Protein AF-A0A844FWJ5-F1 (afdb_monomer)

Radius of gyration: 27.76 Å; Cα contacts (8 Å, |Δi|>4): 232; chains: 1; bounding box: 46×66×80 Å

Mean predicted aligned error: 9.9 Å

Foldseek 3Di:
DDDDPPPPPPPPPDDDPVNVVCCVVVVLCVVVVVLVPDPDDPVVSVVSVVVSVVVVVVVVVVVVVVVFDFWDEKDWPAAEDEEEAFDKDATDIATVVGPVRFAWPAKDKDKPDVCQWNADRRRIIHGHDFDKIKMKIWIATPVRDIYIDIHIYGYDD

Sequence (157 aa):
MDNAKKTHDEEEFHWTKGLIFTAIVLFPLIPFVLIYRHKFTRKTKIILMMAYFLFLTAIYQIACMAQGASIHSVAIADRYVTMRQGDTYQIHYTTSPQKDKLTITNVNYHSSNRAVASVNSQGLVTCLSDGNATITVSVTDNHYTTKEKTLHFVIVE

Secondary structure (DSSP, 8-state):
----------------HHHHHHHHHHTTHHHHHHHHHS---HHHHHHHHHHHHHHHHHHHHHHHHTT-BPP-EEEES-SEEEEETT-EEE--EEEES-GGGB-EEEEEEEES-TTTEEE-TT-EEEE-SSEEEEEEEEEEETT--EEEEEEEEEEE-

InterPro domains:
  IPR003343 Bacterial Ig-like domain, group 2 [PF02368] (72-147)
  IPR003343 Bacterial Ig-like domain, group 2 [SM00635] (70-148)
  IPR008964 Invasin/intimin cell-adhesion fragments [SSF49373] (71-147)

Organism: NCBI:txid2652286

Structure (mmCIF, N/CA/C/O backbone):
data_AF-A0A844FWJ5-F1
#
_entry.id   AF-A0A844FWJ5-F1
#
loop_
_atom_site.group_PDB
_atom_site.id
_atom_site.type_symbol
_atom_site.label_atom_id
_atom_site.label_alt_id
_atom_site.label_comp_id
_atom_site.label_asym_id
_atom_site.label_entity_id
_atom_site.label_seq_id
_atom_site.pdbx_PDB_ins_code
_atom_site.Cartn_x
_atom_site.Cartn_y
_atom_site.Cartn_z
_atom_site.occupancy
_atom_site.B_iso_or_equiv
_atom_site.auth_seq_id
_atom_site.auth_comp_id
_atom_site.auth_asym_id
_atom_site.auth_atom_id
_atom_site.pdbx_PDB_model_num
ATOM 1 N N . MET A 1 1 ? -5.992 53.451 -25.287 1.00 42.69 1 MET A N 1
ATOM 2 C CA . MET A 1 1 ? -4.668 52.800 -25.402 1.00 42.69 1 MET A CA 1
ATOM 3 C C . MET A 1 1 ? -4.857 51.387 -24.890 1.00 42.69 1 MET A C 1
ATOM 5 O O . MET A 1 1 ? -4.598 51.110 -23.727 1.00 42.69 1 MET A O 1
ATOM 9 N N . ASP A 1 2 ? -5.419 50.543 -25.753 1.00 43.88 2 ASP A N 1
ATOM 10 C CA . ASP A 1 2 ? -5.807 49.174 -25.425 1.00 43.88 2 ASP A CA 1
ATOM 11 C C . ASP A 1 2 ? -4.618 48.263 -25.695 1.00 43.88 2 ASP A C 1
ATOM 13 O O . ASP A 1 2 ? -4.218 48.059 -26.841 1.00 43.88 2 ASP A O 1
ATOM 17 N N . ASN A 1 3 ? -4.004 47.765 -24.625 1.00 42.16 3 ASN A N 1
ATOM 18 C CA . ASN A 1 3 ? -2.913 46.814 -24.735 1.00 42.16 3 ASN A CA 1
ATOM 19 C C . ASN A 1 3 ? -3.502 45.401 -24.811 1.00 42.16 3 ASN A C 1
ATOM 21 O O . ASN A 1 3 ? -3.896 44.814 -23.802 1.00 42.16 3 ASN A O 1
ATOM 25 N N . ALA A 1 4 ? -3.602 44.891 -26.036 1.00 49.81 4 ALA A N 1
ATOM 26 C CA . ALA A 1 4 ? -4.038 43.541 -26.347 1.00 49.81 4 ALA A CA 1
ATOM 27 C C . ALA A 1 4 ? -3.065 42.512 -25.750 1.00 49.81 4 ALA A C 1
ATOM 29 O O . ALA A 1 4 ? -2.018 42.202 -26.319 1.00 49.81 4 ALA A O 1
ATOM 30 N N . LYS A 1 5 ? -3.438 41.936 -24.605 1.00 49.56 5 LYS A N 1
ATOM 31 C CA . LYS A 1 5 ? -2.816 40.723 -24.076 1.00 49.56 5 LYS A CA 1
ATOM 32 C C . LYS A 1 5 ? -3.328 39.541 -24.898 1.00 49.56 5 LYS A C 1
ATOM 34 O O . LYS A 1 5 ? -4.344 38.940 -24.573 1.00 49.56 5 LYS A O 1
ATOM 39 N N . LYS A 1 6 ? -2.641 39.260 -26.004 1.00 49.91 6 LYS A N 1
ATOM 40 C CA . LYS A 1 6 ? -2.832 38.052 -26.807 1.00 49.91 6 LYS A CA 1
ATOM 41 C C . LYS A 1 6 ? -2.359 36.869 -25.959 1.00 49.91 6 LYS A C 1
ATOM 43 O O . LYS A 1 6 ? -1.159 36.633 -25.836 1.00 49.91 6 LYS A O 1
ATOM 48 N N . THR A 1 7 ? -3.290 36.204 -25.286 1.00 47.97 7 THR A N 1
ATOM 49 C CA . THR A 1 7 ? -3.053 34.905 -24.660 1.00 47.97 7 THR A 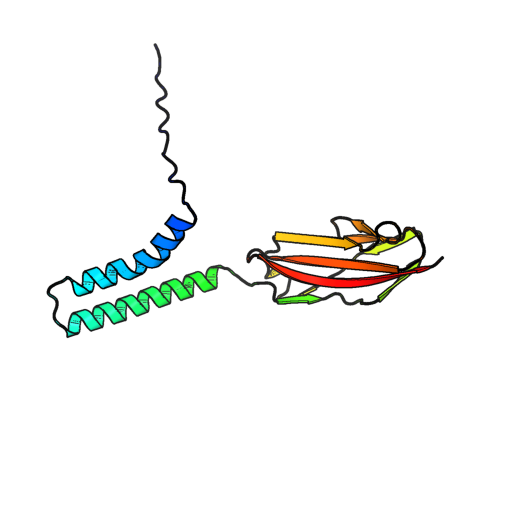CA 1
ATOM 50 C C . THR A 1 7 ? -2.712 33.927 -25.775 1.00 47.97 7 THR A C 1
ATOM 52 O O . THR A 1 7 ? -3.491 33.717 -26.701 1.00 47.97 7 THR A O 1
ATOM 55 N N . HIS A 1 8 ? -1.485 33.417 -25.748 1.00 45.78 8 HIS A N 1
ATOM 56 C CA . HIS A 1 8 ? -1.139 32.210 -26.477 1.00 45.78 8 HIS A CA 1
ATOM 57 C C . HIS A 1 8 ? -1.884 31.074 -25.782 1.00 45.78 8 HIS A C 1
ATOM 59 O O . HIS A 1 8 ? -1.439 30.586 -24.747 1.00 45.78 8 HIS A O 1
ATOM 65 N N . ASP A 1 9 ? -3.048 30.720 -26.315 1.00 48.34 9 ASP A N 1
ATOM 66 C CA . ASP A 1 9 ? -3.706 29.465 -25.988 1.00 48.34 9 ASP A CA 1
ATOM 67 C C . ASP A 1 9 ? -2.830 28.362 -26.599 1.00 48.34 9 ASP A C 1
ATOM 69 O O . ASP A 1 9 ? -2.896 28.066 -27.792 1.00 48.34 9 ASP A O 1
ATOM 73 N N . GLU A 1 10 ? -1.894 27.844 -25.805 1.00 55.50 10 GLU A N 1
ATOM 74 C CA . GLU A 1 10 ? -1.188 26.612 -26.129 1.00 55.50 10 GLU A CA 1
ATOM 75 C C . GLU A 1 10 ? -2.247 25.505 -26.182 1.00 55.50 10 GLU A C 1
ATOM 77 O O . GLU A 1 10 ? -2.811 25.129 -25.156 1.00 55.50 10 GLU A O 1
ATOM 82 N N . GLU A 1 11 ? -2.581 25.033 -27.386 1.00 53.84 11 GLU A N 1
ATOM 83 C CA . GLU A 1 11 ? -3.438 23.864 -27.582 1.00 53.84 11 GLU A CA 1
ATOM 84 C C . GLU A 1 11 ? -2.763 22.647 -26.931 1.00 53.84 11 GLU A C 1
ATOM 86 O O . GLU A 1 11 ? -1.938 21.957 -27.532 1.00 53.84 11 GLU A O 1
ATOM 91 N N . GLU A 1 12 ? -3.078 22.410 -25.659 1.00 61.62 12 GLU A N 1
ATOM 92 C CA . GLU A 1 12 ? -2.585 21.281 -24.885 1.00 61.62 12 GLU A CA 1
ATOM 93 C C 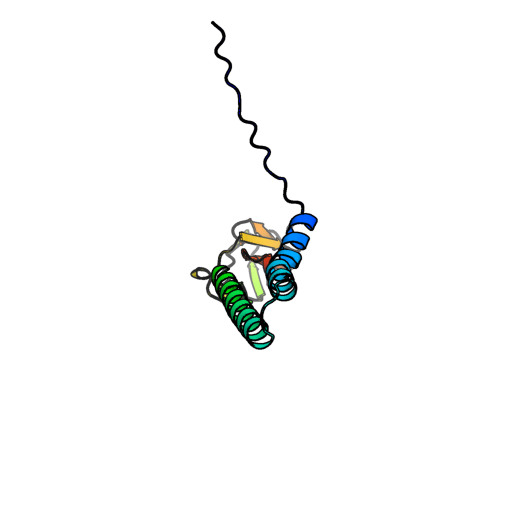. GLU A 1 12 ? -3.137 19.996 -25.521 1.00 61.62 12 GLU A C 1
ATOM 95 O O . GLU A 1 12 ? -4.317 19.660 -25.393 1.00 61.62 12 GLU A O 1
ATOM 100 N N . PHE A 1 13 ? -2.302 19.307 -26.306 1.00 69.25 13 PHE A N 1
ATOM 101 C CA . PHE A 1 13 ? -2.702 18.110 -27.043 1.00 69.25 13 PHE A CA 1
ATOM 102 C C . PHE A 1 13 ? -3.199 17.037 -26.066 1.00 69.25 13 PHE A C 1
ATOM 104 O O . PHE A 1 13 ? -2.421 16.376 -25.372 1.00 69.25 13 PHE A O 1
ATOM 111 N N . HIS A 1 14 ? -4.520 16.870 -26.011 1.00 80.25 14 HIS A N 1
ATOM 112 C CA . HIS A 1 14 ? -5.175 15.963 -25.083 1.00 80.25 14 HIS A CA 1
ATOM 113 C C . HIS A 1 14 ? -4.958 14.506 -25.514 1.00 80.25 14 HIS A C 1
ATOM 115 O O . HIS A 1 14 ? -5.646 13.962 -26.386 1.00 80.25 14 HIS A O 1
ATOM 121 N N . TRP A 1 15 ? -3.987 13.853 -24.882 1.00 81.00 15 TRP A N 1
ATOM 122 C CA . TRP A 1 15 ? -3.653 12.460 -25.144 1.00 81.00 15 TRP A CA 1
ATOM 123 C C . TRP A 1 15 ? -4.792 11.525 -24.729 1.00 81.00 15 TRP A C 1
ATOM 125 O O . TRP A 1 15 ? -5.019 11.249 -23.552 1.00 81.00 15 TRP A O 1
ATOM 135 N N . THR A 1 16 ? -5.495 10.966 -25.712 1.00 91.38 16 THR A N 1
ATOM 136 C CA . THR A 1 16 ? -6.414 9.854 -25.455 1.00 91.38 16 THR A CA 1
ATOM 137 C C . THR A 1 16 ? -5.626 8.562 -25.229 1.00 91.38 16 THR A C 1
ATOM 139 O O . THR A 1 16 ? -4.561 8.353 -25.813 1.00 91.38 16 THR A O 1
ATOM 142 N N . LYS A 1 17 ? -6.171 7.640 -24.422 1.00 85.50 17 LYS A N 1
ATOM 143 C CA . LYS A 1 17 ? -5.561 6.313 -24.187 1.00 85.50 17 LYS A CA 1
ATOM 144 C C . LYS A 1 17 ? -5.246 5.577 -25.499 1.00 85.50 17 LYS A C 1
ATOM 146 O O . LYS A 1 17 ? -4.223 4.907 -25.599 1.00 85.50 17 LYS A O 1
ATOM 151 N N . GLY A 1 18 ? -6.104 5.746 -26.510 1.00 86.06 18 GLY A N 1
ATOM 152 C CA . GLY A 1 18 ? -5.901 5.202 -27.852 1.00 86.06 18 GLY A CA 1
ATOM 153 C C . GLY A 1 18 ? -4.694 5.812 -28.565 1.00 86.06 18 GLY A C 1
ATOM 154 O O . GLY A 1 18 ? -3.861 5.069 -29.074 1.00 86.06 18 GLY A O 1
ATOM 155 N N . LEU A 1 19 ? -4.543 7.141 -28.541 1.00 87.31 19 LEU A N 1
ATOM 156 C CA . LEU A 1 19 ? -3.392 7.822 -29.146 1.00 87.31 19 LEU A CA 1
ATOM 157 C C . LEU A 1 19 ? -2.069 7.400 -28.499 1.00 87.31 19 LEU A C 1
ATOM 159 O O . LEU A 1 19 ? -1.115 7.094 -29.211 1.00 87.31 19 LEU A O 1
ATOM 163 N N . ILE A 1 20 ? -2.037 7.283 -27.170 1.00 85.38 20 ILE A N 1
ATOM 164 C CA . ILE A 1 20 ? -0.859 6.799 -26.434 1.00 85.38 20 ILE A CA 1
ATOM 165 C C . ILE A 1 20 ? -0.502 5.374 -26.873 1.00 85.38 20 ILE A C 1
ATOM 167 O O . ILE A 1 20 ? 0.646 5.104 -27.222 1.00 85.38 20 ILE A O 1
ATOM 171 N N . PHE A 1 21 ? -1.483 4.467 -26.919 1.00 83.75 21 PHE A N 1
ATOM 172 C CA . PHE A 1 21 ? -1.252 3.085 -27.341 1.00 83.75 21 PHE A CA 1
ATOM 173 C C . PHE A 1 21 ? -0.737 3.007 -28.782 1.00 83.75 21 PHE A C 1
ATOM 175 O O . PHE A 1 21 ? 0.249 2.322 -29.055 1.00 83.75 21 PHE A O 1
ATOM 182 N N . THR A 1 22 ? -1.358 3.752 -29.701 1.00 86.12 22 THR A N 1
ATOM 183 C CA . THR A 1 22 ? -0.903 3.792 -31.095 1.00 86.12 22 THR A CA 1
ATOM 184 C C . THR A 1 22 ? 0.518 4.328 -31.205 1.00 86.12 22 THR A C 1
ATOM 186 O O . THR A 1 22 ? 1.321 3.720 -31.903 1.00 86.12 22 THR A O 1
ATOM 189 N N . ALA A 1 23 ? 0.875 5.385 -30.471 1.00 85.75 23 ALA A N 1
ATOM 190 C CA . ALA A 1 23 ? 2.224 5.935 -30.471 1.00 85.75 23 ALA A CA 1
ATOM 191 C C . ALA A 1 23 ? 3.253 4.922 -29.946 1.00 85.75 23 ALA A C 1
ATOM 193 O O . ALA A 1 23 ? 4.286 4.731 -30.580 1.00 85.75 23 ALA A O 1
ATOM 194 N N . ILE A 1 24 ? 2.952 4.211 -28.853 1.00 86.50 24 ILE A N 1
ATOM 195 C CA . ILE A 1 24 ? 3.841 3.188 -28.277 1.00 86.50 24 ILE A CA 1
ATOM 196 C C . ILE A 1 24 ? 4.095 2.037 -29.259 1.00 86.50 24 ILE A C 1
ATOM 198 O O . ILE A 1 24 ? 5.211 1.527 -29.322 1.00 86.50 24 ILE A O 1
ATOM 202 N N . VAL A 1 25 ? 3.087 1.630 -30.036 1.00 85.38 25 VAL A N 1
ATOM 203 C CA . VAL A 1 25 ? 3.217 0.525 -31.001 1.00 85.38 25 VAL A CA 1
ATOM 204 C C . VAL A 1 25 ? 3.859 0.980 -32.313 1.00 85.38 25 VAL A C 1
ATOM 206 O O . VAL A 1 25 ? 4.673 0.253 -32.879 1.00 85.38 25 VAL A O 1
ATOM 209 N N . LEU A 1 26 ? 3.520 2.172 -32.814 1.00 86.88 26 LEU A N 1
ATOM 210 C CA . LEU A 1 26 ? 4.023 2.656 -34.102 1.00 86.88 26 LEU A CA 1
ATOM 211 C C . LEU A 1 26 ? 5.445 3.211 -34.006 1.00 86.88 26 LEU A C 1
ATOM 213 O O . LEU A 1 26 ? 6.233 3.018 -34.931 1.00 86.88 26 LEU A O 1
ATOM 217 N N . PHE A 1 27 ? 5.782 3.899 -32.913 1.00 87.56 27 PHE A N 1
ATOM 218 C CA . PHE A 1 27 ? 7.072 4.572 -32.757 1.00 87.56 27 PHE A CA 1
ATOM 219 C C . PHE A 1 27 ? 8.271 3.618 -32.924 1.00 87.56 27 PHE A C 1
ATOM 221 O O . PHE A 1 27 ? 9.199 3.970 -33.657 1.00 87.56 27 PHE A O 1
ATOM 228 N N . PRO A 1 28 ? 8.246 2.380 -32.388 1.00 87.50 28 PRO A N 1
ATOM 229 C CA . PRO A 1 28 ? 9.314 1.413 -32.614 1.00 87.50 28 PRO A CA 1
ATOM 230 C C . PRO A 1 28 ? 9.375 0.847 -34.045 1.00 87.50 28 PRO A C 1
ATOM 232 O O . PRO A 1 28 ? 10.404 0.334 -34.481 1.00 87.50 28 PRO A O 1
ATOM 235 N N . LEU A 1 29 ? 8.277 0.923 -34.804 1.00 87.69 29 LEU A N 1
ATOM 236 C CA . LEU A 1 29 ? 8.194 0.380 -36.164 1.00 87.69 29 LEU A CA 1
ATOM 237 C C . LEU A 1 29 ? 8.687 1.370 -37.228 1.00 87.69 29 LEU A C 1
ATOM 239 O O . LEU A 1 29 ? 9.121 0.950 -38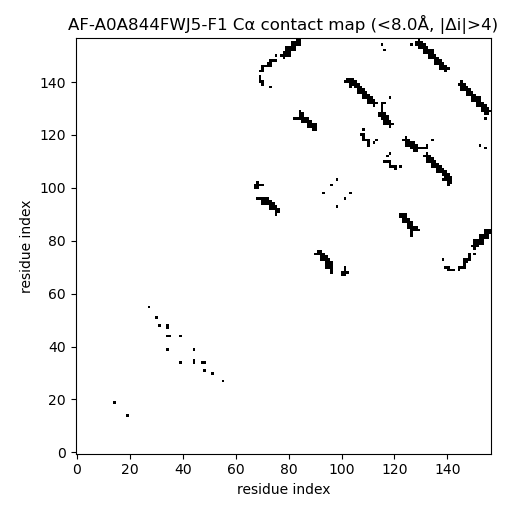.301 1.00 87.69 29 LEU A O 1
ATOM 243 N N . ILE A 1 30 ? 8.673 2.676 -36.944 1.00 87.44 30 ILE A N 1
ATOM 244 C CA . ILE A 1 30 ? 9.099 3.714 -37.896 1.00 87.44 30 ILE A CA 1
ATOM 245 C C . ILE A 1 30 ? 10.559 3.507 -38.355 1.00 87.44 30 ILE A C 1
ATOM 247 O O . ILE A 1 30 ? 10.791 3.453 -39.568 1.00 87.44 30 ILE A O 1
ATOM 251 N N . PRO A 1 31 ? 11.551 3.308 -37.462 1.00 85.50 31 PRO A N 1
ATOM 252 C CA . PRO A 1 31 ? 12.932 3.050 -37.876 1.00 85.50 31 PRO A CA 1
ATOM 253 C C . PRO A 1 31 ? 13.075 1.756 -38.683 1.00 85.50 31 PRO A C 1
ATOM 255 O O . PRO A 1 31 ? 13.839 1.714 -39.648 1.00 85.50 31 PRO A O 1
ATOM 258 N N . PHE A 1 32 ? 12.296 0.720 -38.352 1.00 85.31 32 PHE A N 1
ATOM 259 C CA . PHE A 1 32 ? 12.286 -0.549 -39.082 1.00 85.31 32 PHE A CA 1
ATOM 260 C C . PHE A 1 32 ? 11.848 -0.359 -40.544 1.00 85.31 32 PHE A C 1
ATOM 262 O O . PHE A 1 32 ? 12.528 -0.817 -41.467 1.00 85.31 32 PHE A O 1
ATOM 269 N N . VAL A 1 33 ? 10.759 0.383 -40.770 1.00 86.69 33 VAL A N 1
ATOM 270 C CA . VAL A 1 33 ? 10.255 0.699 -42.117 1.00 86.69 33 VAL A CA 1
ATOM 271 C C . VAL A 1 33 ? 11.260 1.553 -42.900 1.00 86.69 33 VAL A C 1
ATOM 273 O O . VAL A 1 33 ? 11.505 1.294 -44.082 1.00 86.69 33 VAL A O 1
ATOM 276 N N . LEU A 1 34 ? 11.898 2.534 -42.250 1.00 86.38 34 LEU A N 1
ATOM 277 C CA . LEU A 1 34 ? 12.911 3.392 -42.878 1.00 86.38 34 LEU A CA 1
ATOM 278 C C . LEU A 1 34 ? 14.155 2.605 -43.319 1.00 86.38 34 LEU A C 1
ATOM 280 O O . LEU A 1 34 ? 14.620 2.782 -44.449 1.00 86.38 34 LEU A O 1
ATOM 284 N N . ILE A 1 35 ? 14.653 1.692 -42.478 1.00 86.00 35 ILE A N 1
ATOM 285 C CA . ILE A 1 35 ? 15.788 0.812 -42.804 1.00 86.00 35 ILE A CA 1
ATOM 286 C C . ILE A 1 35 ? 15.445 -0.094 -43.999 1.00 86.00 35 ILE A C 1
ATOM 288 O O . ILE A 1 35 ? 16.293 -0.340 -44.866 1.00 86.00 35 ILE A O 1
ATOM 292 N N . TYR A 1 36 ? 14.196 -0.562 -44.089 1.00 82.94 36 TYR A N 1
ATOM 293 C CA . TYR A 1 36 ? 13.763 -1.434 -45.178 1.00 82.94 36 TYR A CA 1
ATOM 294 C C . TYR A 1 36 ? 13.619 -0.692 -46.516 1.00 82.94 36 TYR A C 1
ATOM 296 O O . TYR A 1 36 ? 14.078 -1.206 -47.542 1.00 82.94 36 TYR A O 1
ATOM 304 N N . ARG A 1 37 ? 13.062 0.531 -46.501 1.00 85.81 37 ARG A N 1
ATOM 305 C CA . ARG A 1 37 ? 12.814 1.366 -47.694 1.00 85.81 37 ARG A CA 1
ATOM 306 C C . ARG A 1 37 ? 14.095 1.906 -48.340 1.00 85.81 37 ARG A C 1
ATOM 308 O O . ARG A 1 37 ? 14.109 2.188 -49.535 1.00 85.81 37 ARG A O 1
ATOM 315 N N . HIS A 1 38 ? 15.180 2.044 -47.581 1.00 82.25 38 HIS A N 1
ATOM 316 C CA . HIS A 1 38 ? 16.429 2.601 -48.098 1.00 82.25 38 HIS A CA 1
ATOM 317 C C . HIS A 1 38 ? 17.210 1.589 -48.961 1.00 82.25 38 HIS A C 1
ATOM 319 O O . HIS A 1 38 ? 17.252 0.387 -48.671 1.00 82.25 38 HIS A O 1
ATOM 325 N N . LYS A 1 39 ? 17.889 2.063 -50.016 1.00 82.88 39 LYS A N 1
ATOM 326 C CA . LYS A 1 39 ? 18.649 1.246 -50.991 1.00 82.88 39 LYS A CA 1
ATOM 327 C C . LYS A 1 39 ? 20.018 0.783 -50.453 1.00 82.88 39 LYS A C 1
ATOM 329 O O . LYS A 1 39 ? 21.033 0.850 -51.136 1.00 82.88 39 LYS A O 1
ATOM 334 N N . PHE A 1 40 ? 20.053 0.359 -49.191 1.00 82.62 40 PHE A N 1
ATOM 335 C CA . PHE A 1 40 ? 21.239 -0.167 -48.515 1.00 82.62 40 PHE A CA 1
ATOM 336 C C . PHE A 1 40 ? 21.513 -1.631 -48.879 1.00 82.62 40 PHE A C 1
ATOM 338 O O . PHE A 1 40 ? 20.598 -2.377 -49.238 1.00 82.62 40 PHE A O 1
ATOM 345 N N . THR A 1 41 ? 22.772 -2.058 -48.750 1.00 89.50 41 THR A N 1
ATOM 346 C CA . THR A 1 41 ? 23.142 -3.461 -48.969 1.00 89.50 41 THR A CA 1
ATOM 347 C C . THR A 1 41 ? 22.520 -4.359 -47.896 1.00 89.50 41 THR A C 1
ATOM 349 O O . THR A 1 41 ? 22.256 -3.938 -46.768 1.00 89.50 41 THR A O 1
ATOM 352 N N . ARG A 1 42 ? 22.290 -5.635 -48.228 1.00 86.75 42 ARG A N 1
ATOM 353 C CA . ARG A 1 42 ? 21.659 -6.600 -47.309 1.00 86.75 42 ARG A CA 1
ATOM 354 C C . ARG A 1 42 ? 22.391 -6.696 -45.961 1.00 86.75 42 ARG A C 1
ATOM 356 O O . ARG A 1 42 ? 21.739 -6.821 -44.931 1.00 86.75 42 ARG A O 1
ATOM 363 N N . LYS A 1 43 ? 23.727 -6.587 -45.962 1.00 88.25 43 LYS A N 1
ATOM 364 C CA . LYS A 1 43 ? 24.561 -6.636 -44.749 1.00 88.25 43 LYS A CA 1
ATOM 365 C C . LYS A 1 43 ? 24.369 -5.403 -43.863 1.00 88.25 43 LYS A C 1
ATOM 367 O O . LYS A 1 43 ? 24.188 -5.554 -42.660 1.00 88.25 43 LYS A O 1
ATOM 372 N N . THR A 1 44 ? 24.346 -4.199 -44.441 1.00 88.56 44 THR A N 1
ATOM 373 C CA . THR A 1 44 ? 24.174 -2.966 -43.655 1.00 88.56 44 THR A CA 1
ATOM 374 C C . THR A 1 44 ? 22.774 -2.864 -43.054 1.00 88.56 44 THR A C 1
ATOM 376 O O . THR A 1 44 ? 22.645 -2.401 -41.928 1.00 88.56 44 THR A O 1
ATOM 379 N N . LYS A 1 45 ? 21.736 -3.376 -43.732 1.00 88.56 45 LYS A N 1
ATOM 380 C CA . LYS A 1 45 ? 20.381 -3.471 -43.156 1.00 88.56 45 LYS A CA 1
ATOM 381 C C . LYS A 1 45 ? 20.342 -4.351 -41.906 1.00 88.56 45 LYS A C 1
ATOM 383 O O . LYS A 1 45 ? 19.796 -3.926 -40.898 1.00 88.56 45 LYS A O 1
ATOM 388 N N . ILE A 1 46 ? 20.961 -5.534 -41.950 1.00 89.12 46 ILE A N 1
ATOM 389 C CA . ILE A 1 46 ? 21.011 -6.448 -40.795 1.00 89.12 46 ILE A CA 1
ATOM 390 C C . ILE A 1 46 ? 21.753 -5.798 -39.620 1.00 89.12 46 ILE A C 1
ATOM 392 O O . ILE A 1 46 ? 21.260 -5.838 -38.497 1.00 89.12 46 ILE A O 1
ATOM 396 N N . ILE A 1 47 ? 22.892 -5.146 -39.882 1.00 91.75 47 ILE A N 1
ATOM 397 C CA . ILE A 1 47 ? 23.667 -4.445 -38.846 1.00 91.75 47 ILE A CA 1
ATOM 398 C C . ILE A 1 47 ? 22.839 -3.315 -38.214 1.00 91.75 47 ILE A C 1
ATOM 400 O O . ILE A 1 47 ? 22.780 -3.219 -36.992 1.00 91.75 47 ILE A O 1
ATOM 404 N N . LEU A 1 48 ? 22.151 -2.501 -39.022 1.00 91.56 48 LEU A N 1
ATOM 405 C CA . LEU A 1 48 ? 21.285 -1.426 -38.523 1.00 91.56 48 LEU A CA 1
ATOM 406 C C . LEU A 1 48 ? 20.096 -1.962 -37.715 1.00 91.56 48 LEU A C 1
ATOM 408 O O . LEU A 1 48 ? 19.746 -1.377 -36.695 1.00 91.56 48 LEU A O 1
ATOM 412 N N . MET A 1 49 ? 19.500 -3.086 -38.126 1.00 89.12 49 MET A N 1
ATOM 413 C CA . MET A 1 49 ? 18.412 -3.733 -37.382 1.00 89.12 49 MET A CA 1
ATOM 414 C C . MET A 1 49 ? 18.888 -4.275 -36.031 1.00 89.12 49 MET A C 1
ATOM 416 O O . MET A 1 49 ? 18.212 -4.071 -35.027 1.00 89.12 49 MET A O 1
ATOM 420 N N . MET A 1 50 ? 20.059 -4.918 -35.986 1.00 91.94 50 MET A N 1
ATOM 421 C CA . MET A 1 50 ? 20.656 -5.394 -34.735 1.00 91.94 50 MET A CA 1
ATOM 422 C C . MET A 1 50 ? 21.024 -4.238 -33.801 1.00 91.94 50 MET A C 1
ATOM 424 O O . MET A 1 50 ? 20.710 -4.294 -32.614 1.00 91.94 50 MET A O 1
ATOM 428 N N . ALA A 1 51 ? 21.626 -3.169 -34.330 1.00 93.81 51 ALA A N 1
ATOM 429 C CA . ALA A 1 51 ? 21.951 -1.974 -33.555 1.00 93.81 51 ALA A CA 1
ATOM 430 C C . ALA A 1 51 ? 20.689 -1.291 -33.001 1.00 93.81 51 ALA A C 1
ATOM 432 O O . ALA A 1 51 ? 20.651 -0.917 -31.831 1.00 93.81 51 ALA A O 1
ATOM 433 N N . TYR A 1 52 ? 19.634 -1.184 -33.814 1.00 92.38 52 TYR A N 1
ATOM 434 C CA . TYR A 1 52 ? 18.350 -0.637 -33.385 1.00 92.38 52 TYR A CA 1
ATOM 435 C C . TYR A 1 52 ? 17.692 -1.486 -32.291 1.00 92.38 52 TYR A C 1
ATOM 437 O O . TYR A 1 52 ? 17.211 -0.945 -31.301 1.00 92.38 52 TYR A O 1
ATOM 445 N N . PHE A 1 53 ? 17.713 -2.813 -32.429 1.00 90.94 53 PHE A N 1
ATOM 446 C CA . PHE A 1 53 ? 17.180 -3.719 -31.414 1.00 90.94 53 PHE A CA 1
ATOM 447 C C . PHE A 1 53 ? 17.955 -3.622 -30.092 1.00 90.94 53 PHE A C 1
ATOM 449 O O . PHE A 1 53 ? 17.349 -3.553 -29.024 1.00 90.94 53 PHE A O 1
ATOM 456 N N . LEU A 1 54 ? 19.287 -3.539 -30.147 1.00 93.62 54 LEU A N 1
ATOM 457 C CA . LEU A 1 54 ? 20.121 -3.319 -28.963 1.00 93.62 54 LEU A CA 1
ATOM 458 C C . LEU A 1 54 ? 19.796 -1.976 -28.287 1.00 93.62 54 LEU A C 1
ATOM 460 O O . LEU A 1 54 ? 19.670 -1.901 -27.070 1.00 93.62 54 LEU A O 1
ATOM 464 N N . PHE A 1 55 ? 19.601 -0.920 -29.075 1.00 92.31 55 PHE A N 1
ATOM 465 C CA . PHE A 1 55 ? 19.226 0.394 -28.560 1.00 92.31 55 PHE A CA 1
ATOM 466 C C . PHE A 1 55 ? 17.826 0.399 -27.925 1.00 92.31 55 PHE A C 1
ATOM 468 O O . PHE A 1 55 ? 17.650 0.904 -26.818 1.00 92.31 55 PHE A O 1
ATOM 475 N N . LEU A 1 56 ? 16.838 -0.213 -28.585 1.00 90.81 56 LEU A N 1
ATOM 476 C CA . LEU A 1 56 ? 15.469 -0.316 -28.079 1.00 90.81 56 LEU A CA 1
ATOM 477 C C . LEU A 1 56 ? 15.415 -1.128 -26.781 1.00 90.81 56 LEU A C 1
ATOM 479 O O . LEU A 1 56 ? 14.775 -0.712 -25.817 1.00 90.81 56 LEU A O 1
ATOM 483 N N . THR A 1 57 ? 16.112 -2.266 -26.741 1.00 89.94 57 THR A N 1
ATOM 484 C CA . THR A 1 57 ? 16.207 -3.087 -25.529 1.00 89.94 57 THR A CA 1
ATOM 485 C C . THR A 1 57 ? 16.914 -2.335 -24.406 1.00 89.94 57 THR A C 1
ATOM 487 O O . THR A 1 57 ? 16.416 -2.362 -23.288 1.00 89.94 57 THR A O 1
ATOM 490 N N . ALA A 1 58 ? 17.988 -1.589 -24.677 1.00 92.31 58 ALA A N 1
ATOM 491 C CA . ALA A 1 58 ? 18.652 -0.761 -23.670 1.00 92.31 58 ALA A CA 1
ATOM 492 C C . ALA A 1 58 ? 17.722 0.318 -23.085 1.00 92.31 58 ALA A C 1
ATOM 494 O O . ALA A 1 58 ? 17.623 0.435 -21.865 1.00 92.31 58 ALA A O 1
ATOM 495 N N . ILE A 1 59 ? 16.984 1.054 -23.927 1.00 88.62 59 ILE A N 1
ATOM 496 C CA . ILE A 1 59 ? 15.989 2.038 -23.463 1.00 88.62 59 ILE A CA 1
ATOM 497 C C . ILE A 1 59 ? 14.908 1.362 -22.617 1.00 88.62 59 ILE A C 1
ATOM 499 O O . ILE A 1 59 ? 14.559 1.865 -21.550 1.00 88.62 59 ILE A O 1
ATOM 503 N N . TYR A 1 60 ? 14.391 0.218 -23.070 1.00 86.62 60 TYR A N 1
ATOM 504 C CA . TYR A 1 60 ? 13.357 -0.518 -22.347 1.00 86.62 60 TYR A CA 1
ATOM 505 C C . TYR A 1 60 ? 13.846 -0.991 -20.973 1.00 86.62 60 TYR A C 1
ATOM 507 O O . TYR A 1 60 ? 13.142 -0.832 -19.977 1.00 86.62 60 TYR A O 1
ATOM 515 N N . GLN A 1 61 ? 15.071 -1.518 -20.902 1.00 88.06 61 GLN A N 1
ATOM 516 C CA . GLN A 1 61 ? 15.695 -1.913 -19.642 1.00 88.06 61 GLN A CA 1
ATOM 517 C C . GLN A 1 61 ? 15.810 -0.712 -18.694 1.00 88.06 61 GLN A C 1
ATOM 519 O O . GLN A 1 61 ? 15.352 -0.821 -17.562 1.00 88.06 61 GLN A O 1
ATOM 524 N N . ILE A 1 62 ? 16.314 0.441 -19.160 1.00 86.38 62 ILE A N 1
ATOM 525 C CA . ILE A 1 62 ? 16.440 1.679 -18.362 1.00 86.38 62 ILE A CA 1
ATOM 526 C C . ILE A 1 62 ? 15.077 2.145 -17.825 1.00 86.38 62 ILE A C 1
ATOM 528 O O . ILE A 1 62 ? 14.954 2.460 -16.641 1.00 86.38 62 ILE A O 1
ATOM 532 N N . ALA A 1 63 ? 14.041 2.143 -18.666 1.00 83.31 63 ALA A N 1
ATOM 533 C CA . ALA A 1 63 ? 12.688 2.525 -18.263 1.00 83.31 63 ALA A CA 1
ATOM 534 C C . ALA A 1 63 ? 12.103 1.584 -17.193 1.00 83.31 63 ALA A C 1
ATOM 536 O O . ALA A 1 63 ? 11.363 2.022 -16.312 1.00 83.31 63 ALA A O 1
ATOM 537 N N . CYS A 1 64 ? 12.452 0.297 -17.235 1.00 75.31 64 CYS A N 1
ATOM 538 C CA . CYS A 1 64 ? 12.025 -0.680 -16.235 1.00 75.31 64 CYS A CA 1
ATOM 539 C C . CYS A 1 64 ? 12.618 -0.378 -14.846 1.00 75.31 64 CYS A C 1
ATOM 541 O O . CYS A 1 64 ? 11.922 -0.454 -13.839 1.00 75.31 64 CYS A O 1
ATOM 543 N N . MET A 1 65 ? 13.883 0.050 -14.790 1.00 75.88 65 MET A N 1
ATOM 544 C CA . MET A 1 65 ? 14.583 0.337 -13.524 1.00 75.88 65 MET A CA 1
ATOM 545 C C . MET A 1 65 ? 14.072 1.609 -12.840 1.00 75.88 65 MET A C 1
ATOM 547 O O . MET A 1 65 ? 14.127 1.718 -11.617 1.00 75.88 65 MET A O 1
ATOM 551 N N . ALA A 1 66 ? 13.578 2.571 -13.622 1.00 76.94 66 ALA A N 1
ATOM 552 C CA . ALA A 1 66 ? 13.138 3.871 -13.123 1.00 76.94 66 ALA A CA 1
ATOM 553 C C . ALA A 1 66 ? 11.836 3.820 -12.299 1.00 76.94 66 ALA A C 1
ATOM 555 O O . ALA A 1 66 ? 11.557 4.754 -11.554 1.00 76.94 66 ALA A O 1
ATOM 556 N N . GLN A 1 67 ? 11.043 2.751 -12.418 1.00 75.06 67 GLN A N 1
ATOM 557 C CA . GLN A 1 67 ? 9.728 2.640 -11.769 1.00 75.06 67 GLN A CA 1
ATOM 558 C C . GLN A 1 67 ? 9.836 2.390 -10.248 1.00 75.06 67 GLN A C 1
ATOM 560 O O . GLN A 1 67 ? 8.961 2.795 -9.484 1.00 75.06 67 GLN A O 1
ATOM 565 N N . GLY A 1 68 ? 10.969 1.855 -9.780 1.00 83.88 68 GLY A N 1
ATOM 566 C CA . GLY A 1 68 ? 11.211 1.576 -8.363 1.00 83.88 68 GLY A CA 1
ATOM 567 C C . GLY A 1 68 ? 10.653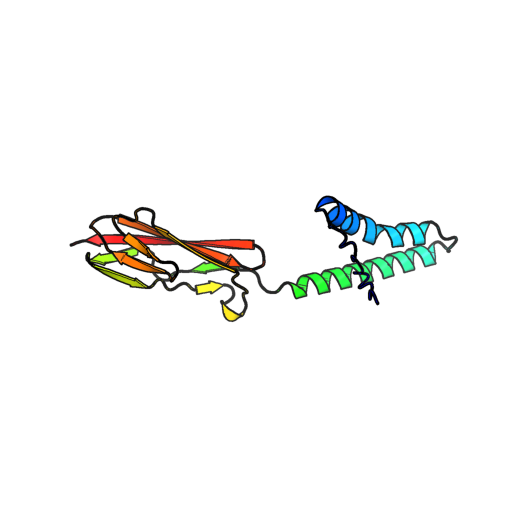 0.221 -7.920 1.00 83.88 68 GLY A C 1
ATOM 568 O O . GLY A 1 68 ? 10.308 -0.627 -8.740 1.00 83.88 68 GLY A O 1
ATOM 569 N N . ALA A 1 69 ? 10.623 -0.030 -6.609 1.00 89.00 69 ALA A N 1
ATOM 570 C CA . ALA A 1 69 ? 10.134 -1.299 -6.074 1.00 89.00 69 ALA A CA 1
ATOM 571 C C . ALA A 1 69 ? 8.605 -1.298 -5.915 1.00 89.00 69 ALA A C 1
ATOM 573 O O . ALA A 1 69 ? 8.024 -0.309 -5.469 1.00 89.00 69 ALA A O 1
ATOM 574 N N . SER A 1 70 ? 7.972 -2.435 -6.215 1.00 93.12 70 SER A N 1
ATOM 575 C CA . SER A 1 70 ? 6.546 -2.678 -5.972 1.00 93.12 70 SER A CA 1
ATOM 576 C C . SER A 1 70 ? 6.314 -3.507 -4.710 1.00 93.12 70 SER A C 1
ATOM 578 O O . SER A 1 70 ? 7.153 -4.323 -4.314 1.00 93.12 70 SER A O 1
ATOM 580 N N . ILE A 1 71 ? 5.150 -3.344 -4.087 1.00 95.81 71 ILE A N 1
ATOM 581 C CA . ILE A 1 71 ? 4.778 -4.087 -2.884 1.00 95.81 71 ILE A CA 1
ATOM 582 C C . ILE A 1 71 ? 4.497 -5.565 -3.201 1.00 95.81 71 ILE A C 1
ATOM 584 O O . ILE A 1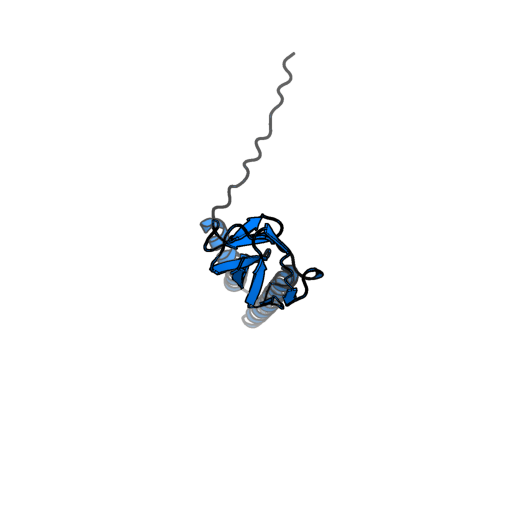 71 ? 3.633 -5.912 -4.007 1.00 95.81 71 ILE A O 1
ATOM 588 N N . HIS A 1 72 ? 5.196 -6.475 -2.521 1.00 95.12 72 HIS A N 1
ATOM 589 C CA . HIS A 1 72 ? 4.987 -7.917 -2.685 1.00 95.12 72 HIS A CA 1
ATOM 590 C C . HIS A 1 72 ? 4.052 -8.488 -1.620 1.00 95.12 72 HIS A C 1
ATOM 592 O O . HIS A 1 72 ? 3.196 -9.318 -1.932 1.00 95.12 72 HIS A O 1
ATOM 598 N N . SER A 1 73 ? 4.187 -8.044 -0.368 1.00 95.44 73 SER A N 1
ATOM 599 C CA . SER A 1 73 ? 3.348 -8.522 0.736 1.00 95.44 73 SER A CA 1
ATOM 600 C C . SER A 1 73 ? 3.177 -7.496 1.853 1.00 95.44 73 SER A C 1
ATOM 602 O O . SER A 1 73 ? 4.011 -6.605 2.031 1.00 95.44 73 SER A O 1
ATOM 604 N N . VAL A 1 74 ? 2.093 -7.675 2.608 1.00 96.62 74 VAL A N 1
ATOM 605 C CA . VAL A 1 74 ? 1.784 -6.980 3.861 1.00 96.62 74 VAL A CA 1
ATOM 606 C C . VAL A 1 74 ? 1.654 -8.039 4.951 1.00 96.62 74 VAL A C 1
ATOM 608 O O . VAL A 1 74 ? 0.958 -9.043 4.773 1.00 96.62 74 VAL A O 1
ATOM 611 N N . ALA A 1 75 ? 2.321 -7.822 6.076 1.00 95.44 75 ALA A N 1
ATOM 612 C CA . ALA A 1 75 ? 2.254 -8.687 7.240 1.00 95.44 75 ALA A CA 1
ATOM 613 C C . ALA A 1 75 ? 1.791 -7.896 8.463 1.00 95.44 75 ALA A C 1
ATOM 615 O O . ALA A 1 75 ? 2.122 -6.727 8.635 1.00 95.44 75 ALA A O 1
ATOM 616 N N . ILE A 1 76 ? 1.024 -8.564 9.315 1.00 95.56 76 ILE A N 1
ATOM 617 C CA . ILE A 1 76 ? 0.637 -8.099 10.643 1.00 95.56 76 ILE A CA 1
ATOM 618 C C . ILE A 1 76 ? 1.024 -9.237 11.585 1.00 95.56 76 ILE A C 1
ATOM 620 O O . ILE A 1 76 ? 0.810 -10.405 11.236 1.00 95.56 76 ILE A O 1
ATOM 624 N N . ALA A 1 77 ? 1.676 -8.904 12.701 1.00 91.50 77 ALA A N 1
ATOM 625 C CA . ALA A 1 77 ? 2.178 -9.899 13.648 1.00 91.50 77 ALA A CA 1
ATOM 626 C C . ALA A 1 77 ? 1.019 -10.694 14.261 1.00 91.50 77 ALA A C 1
ATOM 628 O O . ALA A 1 77 ? 1.024 -11.927 14.250 1.00 91.50 77 ALA A O 1
ATOM 629 N N . ASP A 1 78 ? -0.008 -9.970 14.693 1.00 92.06 78 ASP A N 1
ATOM 630 C CA . ASP A 1 78 ? -1.211 -10.551 15.255 1.00 92.06 78 ASP A CA 1
ATOM 631 C C . ASP A 1 78 ? -2.147 -11.035 14.141 1.00 92.06 78 ASP A C 1
ATOM 633 O O . ASP A 1 78 ? -2.234 -10.459 13.054 1.00 92.06 78 ASP A O 1
ATOM 637 N N . ARG A 1 79 ? -2.852 -12.135 14.403 1.00 91.69 79 ARG A N 1
ATOM 638 C CA . ARG A 1 79 ? -3.955 -12.623 13.551 1.00 91.69 79 ARG A CA 1
ATOM 639 C C . ARG A 1 79 ? -5.290 -12.595 14.282 1.00 91.69 79 ARG A C 1
ATOM 641 O O . ARG A 1 79 ? -6.326 -12.409 13.649 1.00 91.69 79 ARG A O 1
ATOM 648 N N . TYR A 1 80 ? -5.235 -12.776 15.596 1.00 94.62 80 TYR A N 1
ATOM 649 C CA . TYR A 1 80 ? -6.369 -12.807 16.502 1.00 94.62 80 TYR A CA 1
ATOM 650 C C . TYR A 1 80 ? -6.048 -11.901 17.681 1.00 94.62 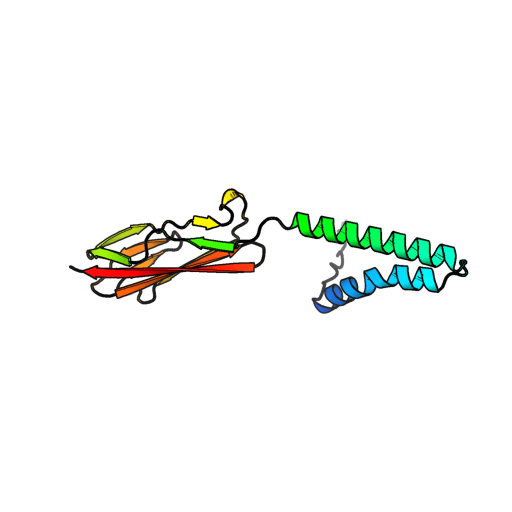80 TYR A C 1
ATOM 652 O O . TYR A 1 80 ? -4.964 -12.014 18.251 1.00 94.62 80 TYR A O 1
ATOM 660 N N . VAL A 1 81 ? -6.971 -11.011 18.019 1.00 95.06 81 VAL A N 1
ATOM 661 C CA . VAL A 1 81 ? -6.826 -10.055 19.114 1.00 95.06 81 VAL A CA 1
ATOM 662 C C . VAL A 1 81 ? -8.084 -10.133 19.968 1.00 95.06 81 VAL A C 1
ATOM 664 O O . VAL A 1 81 ? -9.194 -10.001 19.452 1.00 95.06 81 VAL A O 1
ATOM 667 N N . THR A 1 82 ? -7.907 -10.352 21.267 1.00 96.56 82 THR A N 1
ATOM 668 C CA . THR A 1 82 ? -9.001 -10.313 22.240 1.00 96.56 82 THR A CA 1
ATOM 669 C C . THR A 1 82 ? -8.858 -9.052 23.077 1.00 96.56 82 THR A C 1
ATOM 671 O O . THR A 1 82 ? -7.794 -8.825 23.648 1.00 96.56 82 THR A O 1
ATOM 674 N N . MET A 1 83 ? -9.908 -8.238 23.128 1.00 95.81 83 MET A N 1
ATOM 675 C CA . MET A 1 83 ? -9.911 -6.924 23.781 1.00 95.81 83 MET A CA 1
ATOM 676 C C . MET A 1 83 ? -11.158 -6.777 24.649 1.00 95.81 83 MET A C 1
ATOM 678 O O . MET A 1 83 ? -12.144 -7.480 24.415 1.00 95.81 83 MET A O 1
ATOM 682 N N . ARG A 1 84 ? -11.139 -5.843 25.604 1.00 96.62 84 ARG A N 1
ATOM 683 C CA . ARG A 1 84 ? -12.352 -5.469 26.329 1.00 96.62 84 ARG A CA 1
ATOM 684 C C . ARG A 1 84 ? -13.089 -4.327 25.655 1.00 96.62 84 ARG A C 1
ATOM 686 O O . ARG A 1 84 ? -12.508 -3.548 24.891 1.00 96.62 84 ARG A O 1
ATOM 693 N N . GLN A 1 85 ? -14.382 -4.217 25.932 1.00 96.06 85 GLN A N 1
ATOM 694 C CA . GLN A 1 85 ? -15.161 -3.065 25.499 1.00 96.06 85 GLN A CA 1
ATOM 695 C C . GLN A 1 85 ? -14.528 -1.756 26.013 1.00 96.06 85 GLN A C 1
ATOM 697 O O . GLN A 1 85 ? -14.123 -1.648 27.167 1.00 96.06 85 GLN A O 1
ATOM 702 N N . GLY A 1 86 ? -14.433 -0.748 25.144 1.00 94.62 86 GLY A N 1
ATOM 703 C CA . GLY A 1 86 ? -13.810 0.544 25.444 1.00 94.62 86 GLY A CA 1
ATOM 704 C C . GLY A 1 86 ? -12.303 0.603 25.182 1.00 94.62 86 GLY A C 1
ATOM 705 O O . GLY A 1 86 ? -11.763 1.704 25.053 1.00 94.62 86 GLY A O 1
ATOM 706 N N . ASP A 1 87 ? -11.630 -0.540 25.025 1.00 96.69 87 ASP A N 1
ATOM 707 C CA . ASP A 1 87 ? -10.207 -0.553 24.707 1.00 96.69 87 ASP A CA 1
ATOM 708 C C . ASP A 1 87 ? -9.929 -0.064 23.279 1.00 96.69 87 ASP A C 1
ATOM 710 O O . ASP A 1 87 ? -10.761 -0.139 22.362 1.00 96.69 87 ASP A O 1
ATOM 714 N N . THR A 1 88 ? -8.691 0.383 23.070 1.00 97.31 88 THR A N 1
ATOM 715 C CA . THR A 1 88 ? -8.179 0.743 21.748 1.00 97.31 88 THR A CA 1
ATOM 716 C C . THR A 1 88 ? -6.979 -0.112 21.366 1.00 97.31 88 THR A C 1
ATOM 718 O O . THR A 1 88 ? -6.204 -0.537 22.220 1.00 97.31 88 THR A O 1
ATOM 721 N N . TYR A 1 89 ? -6.824 -0.374 20.069 1.00 96.56 89 TYR A N 1
ATOM 722 C CA . TYR A 1 89 ? -5.711 -1.148 19.523 1.00 96.56 89 TYR A CA 1
ATOM 723 C C . TYR A 1 89 ? -5.148 -0.448 18.287 1.00 96.56 89 TYR A C 1
ATOM 725 O O . TYR A 1 89 ? -5.879 -0.148 17.342 1.00 96.56 89 TYR A O 1
ATOM 733 N N . GLN A 1 90 ? -3.841 -0.189 18.273 1.00 97.44 90 GLN A N 1
ATOM 734 C CA . GLN A 1 90 ? -3.165 0.393 17.118 1.00 97.44 90 GLN A CA 1
ATOM 735 C C . GLN A 1 90 ? -2.660 -0.717 16.196 1.00 97.44 90 GLN A C 1
ATOM 737 O O . GLN A 1 90 ? -1.837 -1.541 16.589 1.00 97.44 90 GLN A O 1
ATOM 742 N N . ILE A 1 91 ? -3.105 -0.713 14.939 1.00 96.25 91 ILE A N 1
ATOM 743 C CA . ILE A 1 91 ? -2.629 -1.689 13.960 1.00 96.25 91 ILE A CA 1
ATOM 744 C C . ILE A 1 91 ? -1.210 -1.330 13.515 1.00 96.25 91 ILE A C 1
ATOM 746 O O . ILE A 1 91 ? -0.967 -0.247 12.975 1.00 96.25 91 ILE A O 1
ATOM 750 N N . HIS A 1 92 ? -0.292 -2.282 13.681 1.00 94.81 92 HIS A N 1
ATOM 751 C CA . HIS A 1 92 ? 1.066 -2.222 13.151 1.00 94.81 92 HIS A CA 1
ATOM 752 C C . HIS A 1 92 ? 1.245 -3.265 12.045 1.00 94.81 92 HIS A C 1
ATOM 754 O O . HIS A 1 92 ? 1.122 -4.467 12.280 1.00 94.81 92 HIS A O 1
ATOM 760 N N . TYR A 1 93 ? 1.555 -2.806 10.831 1.00 95.25 93 TYR A N 1
ATOM 761 C CA . TYR A 1 93 ? 1.850 -3.669 9.688 1.00 95.25 93 TYR A CA 1
ATOM 762 C C . TYR A 1 93 ? 3.278 -3.448 9.186 1.00 95.25 93 TYR A C 1
ATOM 764 O O . TYR A 1 93 ? 3.848 -2.363 9.312 1.00 95.25 93 TYR A O 1
ATOM 772 N N . THR A 1 94 ? 3.839 -4.477 8.566 1.00 95.81 94 THR A N 1
ATOM 773 C CA . THR A 1 94 ? 5.114 -4.429 7.851 1.00 95.81 94 THR A CA 1
ATOM 774 C C . THR A 1 94 ? 4.897 -4.799 6.390 1.00 95.81 94 THR A C 1
ATOM 776 O O . THR A 1 94 ? 3.929 -5.474 6.034 1.00 95.81 94 THR A O 1
ATOM 779 N N . THR A 1 95 ? 5.784 -4.331 5.516 1.00 96.62 95 THR A N 1
ATOM 780 C CA . THR A 1 95 ? 5.741 -4.638 4.084 1.00 96.62 95 THR A CA 1
ATOM 781 C C . THR A 1 95 ? 7.020 -5.328 3.647 1.00 96.62 95 THR A C 1
ATOM 783 O O . THR A 1 95 ? 8.091 -5.094 4.211 1.00 96.62 95 THR A O 1
ATOM 786 N N . SER A 1 96 ? 6.909 -6.154 2.609 1.00 94.50 96 SER A N 1
ATOM 787 C CA . SER A 1 96 ? 8.061 -6.635 1.854 1.00 94.50 96 SER A CA 1
ATOM 788 C C . SER A 1 96 ? 7.921 -6.194 0.396 1.00 94.50 96 SER A C 1
ATOM 790 O O . SER A 1 96 ? 6.900 -6.524 -0.220 1.00 94.50 96 SER A O 1
ATOM 792 N N . PRO A 1 97 ? 8.904 -5.464 -0.164 1.00 93.56 97 PRO A N 1
ATOM 793 C CA . PRO A 1 97 ? 10.086 -4.918 0.515 1.00 93.56 97 PRO A CA 1
ATOM 794 C C . PRO A 1 97 ? 9.723 -3.873 1.594 1.00 93.56 97 PRO A C 1
ATOM 796 O O . PRO A 1 97 ? 8.574 -3.437 1.698 1.00 93.56 97 PRO A O 1
ATOM 799 N N . GLN A 1 98 ? 10.693 -3.515 2.441 1.00 92.44 98 GLN A N 1
ATOM 800 C CA . GLN A 1 98 ? 10.482 -2.574 3.549 1.00 92.44 98 GLN A CA 1
ATOM 801 C C . GLN A 1 98 ? 9.926 -1.234 3.049 1.00 92.44 98 GLN A C 1
ATOM 803 O O . GLN A 1 98 ? 10.313 -0.760 1.981 1.00 92.44 98 GLN A O 1
ATOM 808 N N . LYS A 1 99 ? 9.042 -0.627 3.850 1.00 90.19 99 LYS A N 1
ATOM 809 C CA . LYS A 1 99 ? 8.278 0.584 3.516 1.00 90.19 99 LYS A CA 1
ATOM 810 C C . LYS A 1 99 ? 9.131 1.732 2.964 1.00 90.19 99 LYS A C 1
ATOM 812 O O . LYS A 1 99 ? 8.686 2.394 2.041 1.00 90.19 99 LYS A O 1
ATOM 817 N N . ASP A 1 100 ? 10.360 1.914 3.446 1.00 90.38 100 ASP A N 1
ATOM 818 C CA . ASP A 1 100 ? 11.263 2.991 2.994 1.00 90.38 100 ASP A CA 1
ATOM 819 C C . ASP A 1 100 ? 11.726 2.840 1.534 1.00 90.38 100 ASP A C 1
ATOM 821 O O . ASP A 1 100 ? 12.196 3.793 0.921 1.00 90.38 100 ASP A O 1
ATOM 825 N N . LYS A 1 101 ? 11.602 1.633 0.967 1.00 89.81 101 LYS A N 1
ATOM 826 C CA . LYS A 1 101 ? 11.905 1.335 -0.441 1.00 89.81 101 LYS A CA 1
ATOM 827 C C . LYS A 1 101 ? 10.668 1.393 -1.337 1.00 89.81 101 LYS A C 1
ATOM 829 O O . LYS A 1 101 ? 10.787 1.157 -2.535 1.00 89.81 101 LYS A O 1
ATOM 834 N N . LEU A 1 102 ? 9.494 1.640 -0.760 1.00 92.94 102 LEU A N 1
ATOM 835 C CA . LEU A 1 102 ? 8.212 1.646 -1.451 1.00 92.94 102 LEU A CA 1
ATOM 836 C C . LEU A 1 102 ? 7.625 3.052 -1.464 1.00 92.94 102 LEU A C 1
ATOM 838 O O . LEU A 1 102 ? 7.709 3.797 -0.491 1.00 92.94 102 LEU A O 1
ATOM 842 N N . THR A 1 103 ? 6.934 3.388 -2.547 1.00 93.38 103 THR A N 1
ATOM 843 C CA . THR A 1 103 ? 6.077 4.573 -2.595 1.00 93.38 103 THR A CA 1
ATOM 844 C C . THR A 1 103 ? 4.633 4.134 -2.390 1.00 93.38 103 THR A C 1
ATOM 846 O O . THR A 1 103 ? 3.976 3.661 -3.314 1.00 93.38 103 THR A O 1
ATOM 849 N N . ILE A 1 104 ? 4.141 4.257 -1.156 1.00 94.00 104 ILE A N 1
ATOM 850 C CA . ILE A 1 104 ? 2.756 3.919 -0.803 1.00 94.00 104 ILE A CA 1
ATOM 851 C C . ILE A 1 104 ? 1.848 5.102 -1.132 1.00 94.00 104 ILE A C 1
ATOM 853 O O . ILE A 1 104 ? 2.054 6.203 -0.626 1.00 94.00 104 ILE A O 1
ATOM 857 N N . THR A 1 105 ? 0.838 4.869 -1.965 1.00 94.81 105 THR A N 1
ATOM 858 C CA . THR A 1 105 ? -0.124 5.893 -2.397 1.00 94.81 105 THR A CA 1
ATOM 859 C C . THR A 1 105 ? -1.378 5.898 -1.536 1.00 94.81 105 THR A C 1
ATOM 861 O O . THR A 1 105 ? -1.985 6.949 -1.338 1.00 94.81 105 THR A O 1
ATOM 864 N N . ASN A 1 106 ? -1.770 4.738 -1.006 1.00 95.38 106 ASN A N 1
ATOM 865 C CA . ASN A 1 106 ? -2.966 4.615 -0.188 1.00 95.38 106 ASN A CA 1
ATOM 866 C C . ASN A 1 106 ? -2.831 3.504 0.858 1.00 95.38 106 ASN A C 1
ATOM 868 O O . ASN A 1 106 ? -2.296 2.430 0.582 1.00 95.38 106 ASN A O 1
ATOM 872 N N . VAL A 1 107 ? -3.356 3.764 2.054 1.00 97.00 107 VAL A N 1
ATOM 873 C CA . VAL A 1 107 ? -3.585 2.750 3.084 1.00 97.00 107 VAL A CA 1
ATOM 874 C C . VAL A 1 107 ? -5.025 2.895 3.544 1.00 97.00 107 VAL A C 1
ATOM 876 O O . VAL A 1 107 ? -5.419 3.968 3.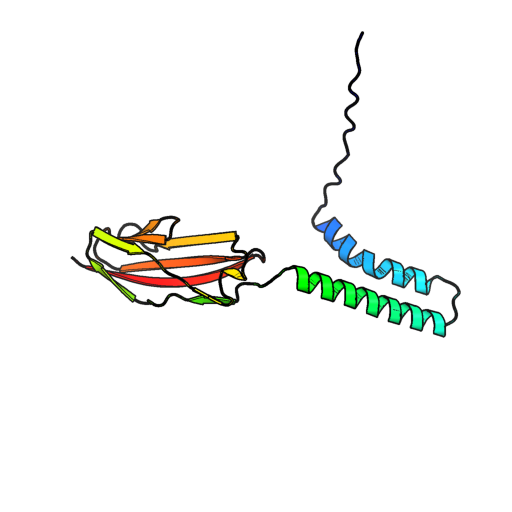999 1.00 97.00 107 VAL A O 1
ATOM 879 N N . ASN A 1 108 ? -5.793 1.820 3.430 1.00 97.06 108 ASN A N 1
ATOM 880 C CA . ASN A 1 108 ? -7.193 1.787 3.808 1.00 97.06 108 ASN A CA 1
ATOM 881 C C . ASN A 1 108 ? -7.430 0.759 4.913 1.00 97.06 108 ASN A C 1
ATOM 883 O O . ASN A 1 108 ? -6.811 -0.306 4.935 1.00 97.06 108 ASN A O 1
ATOM 887 N N . TYR A 1 109 ? -8.366 1.080 5.801 1.00 97.69 109 TYR A N 1
ATOM 888 C CA . TYR A 1 109 ? -8.790 0.213 6.889 1.00 97.69 109 TYR A CA 1
ATOM 889 C C . TYR A 1 109 ? -10.299 0.023 6.827 1.00 97.69 109 TYR A C 1
ATOM 891 O O . TYR A 1 109 ? -11.064 0.981 6.693 1.00 97.69 109 TYR A O 1
ATOM 899 N N . HIS A 1 110 ? -10.739 -1.221 6.953 1.00 97.19 110 HIS A N 1
ATOM 900 C CA . HIS A 1 110 ? -12.151 -1.565 6.920 1.00 97.19 110 HIS A CA 1
ATOM 901 C C . HIS A 1 110 ? -12.490 -2.534 8.045 1.00 97.19 110 HIS A C 1
ATOM 903 O O . HIS A 1 110 ? -11.802 -3.531 8.219 1.00 97.19 110 HIS A O 1
ATOM 909 N N . SER A 1 111 ? -13.569 -2.264 8.777 1.00 97.75 111 SER A N 1
ATOM 910 C CA . SER A 1 111 ? -14.136 -3.205 9.744 1.00 97.75 111 SER A CA 1
ATOM 911 C C . SER A 1 111 ? -15.390 -3.840 9.165 1.00 97.75 111 SER A C 1
ATOM 913 O O . SER A 1 111 ? -16.275 -3.123 8.692 1.00 97.75 111 SER A O 1
ATOM 915 N N . SER A 1 112 ? -15.481 -5.167 9.265 1.00 98.00 112 SER A N 1
ATOM 916 C CA . SER A 1 112 ? -16.659 -5.938 8.867 1.00 98.00 112 SER A CA 1
ATOM 917 C C . SER A 1 112 ? -17.893 -5.620 9.715 1.00 98.00 112 SER A C 1
ATOM 919 O O . SER A 1 112 ? -19.012 -5.834 9.262 1.00 98.00 112 SER A O 1
ATOM 921 N N . ASN A 1 113 ? -17.707 -5.133 10.949 1.00 97.31 113 ASN A N 1
ATOM 922 C CA . ASN A 1 113 ? -18.795 -4.735 11.837 1.00 97.31 113 ASN A CA 1
ATOM 923 C C . ASN A 1 113 ? -18.386 -3.522 12.682 1.00 97.31 113 ASN A C 1
ATOM 925 O O . ASN A 1 113 ? -17.791 -3.654 13.752 1.00 97.31 113 ASN A O 1
ATOM 929 N N . ARG A 1 114 ? -18.749 -2.328 12.201 1.00 97.00 114 ARG A N 1
ATOM 930 C CA . ARG A 1 114 ? -18.439 -1.050 12.860 1.00 97.00 114 ARG A CA 1
ATOM 931 C C . ARG A 1 114 ? -19.193 -0.814 14.169 1.00 97.00 114 ARG A C 1
ATOM 933 O O . ARG A 1 114 ? -18.798 0.094 14.883 1.00 97.00 114 ARG A O 1
ATOM 940 N N . ALA A 1 115 ? -20.242 -1.580 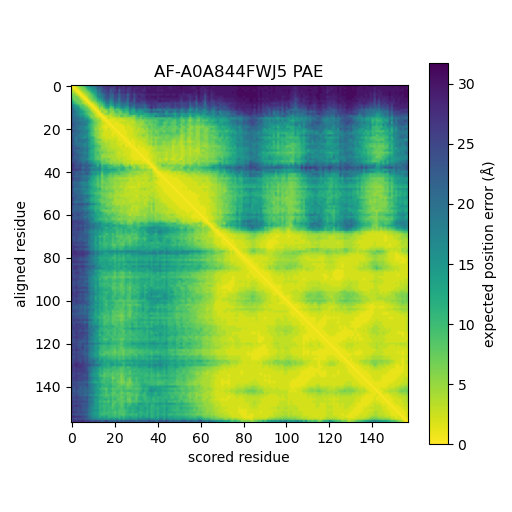14.475 1.00 96.44 115 ALA A N 1
ATOM 941 C CA . ALA A 1 115 ? -20.931 -1.496 15.766 1.00 96.44 115 ALA A CA 1
ATOM 942 C C . ALA A 1 115 ? -20.181 -2.257 16.876 1.00 96.44 115 ALA A C 1
ATOM 944 O O . ALA A 1 115 ? -20.309 -1.912 18.047 1.00 96.44 115 ALA A O 1
ATOM 945 N N . VAL A 1 116 ? -19.378 -3.258 16.497 1.00 97.00 116 VAL A N 1
ATOM 946 C CA . VAL A 1 116 ? -18.544 -4.073 17.398 1.00 97.00 116 VAL A CA 1
ATOM 947 C C . VAL A 1 116 ? -17.144 -3.477 17.512 1.00 97.00 116 VAL A C 1
ATOM 949 O O . VAL A 1 116 ? -16.702 -3.143 18.606 1.00 97.00 116 VAL A O 1
ATOM 952 N N . ALA A 1 117 ? -16.470 -3.237 16.383 1.00 97.50 117 ALA A N 1
ATOM 953 C CA . ALA A 1 117 ? -15.162 -2.586 16.352 1.00 97.50 117 ALA A CA 1
ATOM 954 C C . ALA A 1 117 ? -15.103 -1.559 15.221 1.00 97.50 117 ALA A C 1
ATOM 956 O O . ALA A 1 117 ? -15.337 -1.890 14.056 1.00 97.50 117 ALA A O 1
ATOM 957 N N . SER A 1 118 ? -14.751 -0.316 15.534 1.00 97.38 118 SER A N 1
ATOM 958 C CA . SER A 1 118 ? -14.530 0.725 14.524 1.00 97.38 118 SER A CA 1
ATOM 959 C C . SER A 1 118 ? -13.036 0.955 14.312 1.00 97.38 118 SER A C 1
ATOM 961 O O . SER A 1 118 ? -12.250 0.764 15.230 1.00 97.38 118 SER A O 1
ATOM 963 N N . VAL A 1 119 ? -12.632 1.331 13.098 1.00 98.06 119 VAL A N 1
ATOM 964 C CA . VAL A 1 119 ? -11.240 1.666 12.769 1.00 98.06 119 VAL A CA 1
ATOM 965 C C . VAL A 1 119 ? -11.208 2.993 12.028 1.00 98.06 119 VAL A C 1
ATOM 967 O O . VAL A 1 119 ? -12.038 3.229 11.147 1.00 98.06 119 VAL A O 1
ATOM 970 N N . ASN A 1 120 ? -10.280 3.870 12.403 1.00 96.94 120 ASN A N 1
ATOM 971 C CA . ASN A 1 120 ? -10.107 5.169 11.756 1.00 96.94 120 ASN A CA 1
ATOM 972 C C . ASN A 1 120 ? -9.082 5.114 10.602 1.00 96.94 120 ASN A C 1
ATOM 974 O O . ASN A 1 120 ? -8.460 4.085 10.336 1.00 96.94 120 ASN A O 1
ATOM 978 N N . SER A 1 121 ? -8.875 6.241 9.915 1.00 94.50 121 SER A N 1
ATOM 979 C CA . SER A 1 121 ? -7.922 6.349 8.796 1.00 94.50 121 SER A CA 1
ATOM 980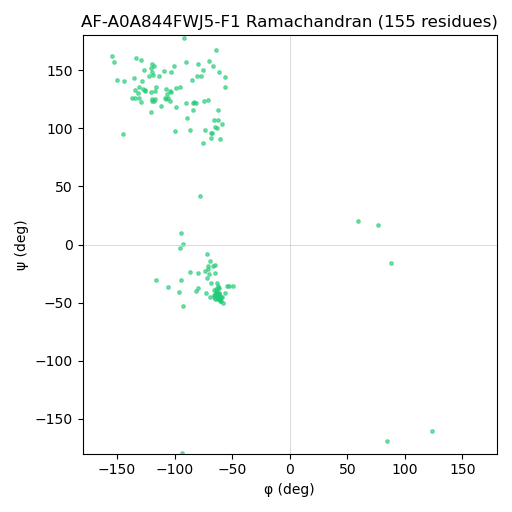 C C . SER A 1 121 ? -6.453 6.153 9.198 1.00 94.50 121 SER A C 1
ATOM 982 O O . SER A 1 121 ? -5.616 5.881 8.341 1.00 94.50 121 SER A O 1
ATOM 984 N N . GLN A 1 122 ? -6.132 6.265 10.488 1.00 94.94 122 GLN A N 1
ATOM 985 C CA . GLN A 1 122 ? -4.793 6.042 11.037 1.00 94.94 122 GLN A CA 1
ATOM 986 C C . GLN A 1 122 ? -4.583 4.590 11.507 1.00 94.94 122 GLN A C 1
ATOM 988 O O . GLN A 1 122 ? -3.503 4.254 11.992 1.00 94.94 122 GLN A O 1
ATOM 993 N N . GLY A 1 123 ? -5.588 3.719 11.361 1.00 95.94 123 GLY A N 1
ATOM 994 C CA . GLY A 1 123 ? -5.519 2.325 11.801 1.00 95.94 123 GLY A CA 1
ATOM 995 C C . GLY A 1 123 ? -5.681 2.135 13.311 1.00 95.94 123 GLY A C 1
ATOM 996 O O . GLY A 1 123 ? -5.317 1.075 13.821 1.00 95.94 123 GLY A O 1
ATOM 997 N N . LEU A 1 124 ? -6.204 3.136 14.028 1.00 97.62 124 LEU A N 1
ATOM 998 C CA . LEU A 1 124 ? -6.595 2.987 15.428 1.00 97.62 124 LEU A CA 1
ATOM 999 C C . LEU A 1 124 ? -7.977 2.340 15.490 1.00 97.62 124 LEU A C 1
ATOM 1001 O O . LEU A 1 124 ? -8.945 2.866 14.934 1.00 97.62 124 LEU A O 1
ATOM 1005 N N . VAL A 1 125 ? -8.040 1.199 16.164 1.00 97.69 125 VAL A N 1
ATOM 1006 C CA . VAL A 1 125 ? -9.250 0.415 16.394 1.00 97.69 125 VAL A CA 1
ATOM 1007 C C . VAL A 1 125 ? -9.833 0.784 17.751 1.00 97.69 125 VAL A C 1
ATOM 1009 O O . VAL A 1 125 ? -9.096 0.860 18.731 1.00 97.69 125 VAL A O 1
ATOM 1012 N N . THR A 1 126 ? -11.147 0.972 17.821 1.00 97.62 126 THR A N 1
ATOM 1013 C CA . THR A 1 126 ? -11.899 1.189 19.062 1.00 97.62 126 THR A CA 1
ATOM 1014 C C . THR A 1 126 ? -12.932 0.082 19.230 1.00 97.62 126 THR A C 1
ATOM 1016 O O . THR A 1 126 ? -13.757 -0.132 18.333 1.00 97.62 126 THR A O 1
ATOM 1019 N N . CYS A 1 127 ? -12.885 -0.604 20.372 1.00 96.88 127 CYS A N 1
ATOM 1020 C CA . CYS A 1 127 ? -13.799 -1.687 20.730 1.00 96.88 127 CYS A CA 1
ATOM 1021 C C . CYS A 1 127 ? -15.077 -1.093 21.330 1.00 96.88 127 CYS A C 1
ATOM 1023 O O . CYS A 1 127 ? -15.030 -0.430 22.363 1.00 96.88 127 CYS A O 1
ATOM 1025 N N . LEU A 1 128 ? -16.213 -1.281 20.661 1.00 96.75 128 LEU A N 1
ATOM 1026 C CA . LEU A 1 128 ? -17.462 -0.579 20.970 1.00 96.75 128 LEU A CA 1
ATOM 1027 C C . LEU A 1 128 ? -18.495 -1.461 21.663 1.00 96.75 128 LEU A C 1
ATOM 1029 O O . LEU A 1 128 ? -19.217 -0.964 22.521 1.00 96.75 128 LEU A O 1
ATOM 1033 N N . SER A 1 129 ? -18.587 -2.736 21.293 1.00 96.69 129 SER A N 1
ATOM 1034 C CA . SER A 1 129 ? -19.504 -3.702 21.903 1.00 96.69 129 SER A CA 1
ATOM 1035 C C . SER A 1 129 ? -18.978 -5.123 21.750 1.00 96.69 129 SER A C 1
ATOM 1037 O O . SER A 1 129 ? -18.117 -5.379 20.904 1.00 96.69 129 SER A O 1
ATOM 1039 N N . ASP A 1 130 ? -19.506 -6.029 22.564 1.00 96.12 130 ASP A N 1
ATOM 1040 C CA . ASP A 1 130 ? -19.139 -7.439 22.548 1.00 96.12 130 ASP A CA 1
ATOM 1041 C C . ASP A 1 130 ? -19.453 -8.119 21.217 1.00 96.12 130 ASP A C 1
ATOM 1043 O O . ASP A 1 130 ? -20.433 -7.820 20.527 1.00 96.12 130 ASP A O 1
ATOM 1047 N N . GLY A 1 131 ? -18.618 -9.096 20.881 1.00 95.94 131 GLY A N 1
ATOM 1048 C CA . GLY A 1 131 ? -18.753 -9.908 19.684 1.00 95.94 131 GLY A CA 1
ATOM 1049 C C . GLY A 1 131 ? -17.509 -9.868 18.813 1.00 95.94 131 GLY A C 1
ATOM 1050 O O . GLY A 1 131 ? -16.406 -9.546 19.251 1.00 95.94 131 GLY A O 1
ATOM 1051 N N . ASN A 1 132 ? -17.683 -10.237 17.547 1.00 97.31 132 ASN A N 1
ATOM 1052 C CA . ASN A 1 132 ? -16.564 -10.473 16.648 1.00 97.31 132 ASN A CA 1
ATOM 1053 C C . ASN A 1 132 ? -16.582 -9.474 15.491 1.00 97.31 132 ASN A C 1
ATOM 1055 O O . ASN A 1 132 ? -17.613 -9.250 14.851 1.00 97.31 132 ASN A O 1
ATOM 1059 N N . ALA A 1 133 ? -15.415 -8.923 15.174 1.00 97.56 133 ALA A N 1
ATOM 1060 C CA . ALA A 1 133 ? -15.212 -8.073 14.010 1.00 97.56 133 ALA A CA 1
ATOM 1061 C C . ALA A 1 133 ? -13.926 -8.478 13.294 1.00 97.56 133 ALA A C 1
ATOM 1063 O O . ALA A 1 133 ? -12.938 -8.847 13.917 1.00 97.56 133 ALA A O 1
ATOM 1064 N N . THR A 1 134 ? -13.923 -8.415 11.968 1.00 97.81 134 THR A N 1
ATOM 1065 C CA . THR A 1 134 ? -12.708 -8.606 11.176 1.00 97.81 134 THR A CA 1
ATOM 1066 C C . THR A 1 134 ? -12.293 -7.267 10.601 1.00 97.81 134 THR A C 1
ATOM 1068 O O . THR A 1 134 ? -13.089 -6.600 9.939 1.00 97.81 134 THR A O 1
ATOM 1071 N N . ILE A 1 135 ? -11.048 -6.876 10.850 1.00 97.75 135 ILE A N 1
ATOM 1072 C CA . ILE A 1 135 ? -10.476 -5.639 10.332 1.00 97.75 135 ILE A CA 1
ATOM 1073 C C . ILE A 1 135 ? -9.506 -5.976 9.210 1.00 97.75 135 ILE A C 1
ATOM 1075 O O . ILE A 1 135 ? -8.603 -6.789 9.379 1.00 97.75 135 ILE A O 1
ATOM 1079 N N . THR A 1 136 ? -9.716 -5.357 8.055 1.00 97.50 136 THR A N 1
ATOM 1080 C CA . THR A 1 136 ? -8.893 -5.513 6.856 1.00 97.50 136 THR A CA 1
ATOM 1081 C C . THR A 1 136 ? -8.050 -4.265 6.662 1.00 97.50 136 THR A C 1
ATOM 1083 O O . THR A 1 136 ? -8.574 -3.151 6.685 1.00 97.50 136 THR A O 1
ATOM 1086 N N . VAL A 1 137 ? -6.750 -4.464 6.472 1.00 97.44 137 VAL A N 1
ATOM 1087 C CA . VAL A 1 137 ? -5.779 -3.443 6.076 1.00 97.44 137 VAL A CA 1
ATOM 1088 C C . VAL A 1 137 ? -5.452 -3.659 4.607 1.00 97.44 137 VAL A C 1
ATOM 1090 O O . VAL A 1 137 ? -4.984 -4.742 4.257 1.00 97.44 137 VAL A O 1
ATOM 1093 N N . SER A 1 138 ? -5.639 -2.640 3.775 1.00 97.19 138 SER A N 1
ATOM 1094 C CA . SER A 1 138 ? -5.297 -2.664 2.349 1.00 97.19 138 SER A CA 1
ATOM 1095 C C . SER A 1 138 ? -4.240 -1.604 2.065 1.00 97.19 138 SER A C 1
ATOM 1097 O O . SER A 1 138 ? -4.438 -0.427 2.356 1.00 97.19 138 SER A O 1
ATOM 1099 N N . VAL A 1 139 ? -3.106 -2.010 1.499 1.00 97.31 139 VAL A N 1
ATOM 1100 C CA . VAL A 1 139 ? -1.977 -1.128 1.179 1.00 97.31 139 VAL A CA 1
ATOM 1101 C C . VAL A 1 139 ? -1.773 -1.121 -0.329 1.00 97.31 139 VAL A C 1
ATOM 1103 O O . VAL A 1 139 ? -1.600 -2.183 -0.928 1.00 97.31 139 VAL A O 1
ATOM 1106 N N . THR A 1 140 ? -1.777 0.071 -0.924 1.00 96.31 140 THR A N 1
ATOM 1107 C CA . THR A 1 140 ? -1.593 0.288 -2.365 1.00 96.31 140 THR A CA 1
ATOM 1108 C C . THR A 1 140 ? -0.330 1.098 -2.621 1.00 96.31 140 THR A C 1
ATOM 1110 O O . THR A 1 140 ? -0.104 2.125 -1.974 1.00 96.31 140 THR A O 1
ATOM 1113 N N . ASP A 1 141 ? 0.494 0.647 -3.562 1.00 95.00 141 ASP A N 1
ATOM 1114 C CA . ASP A 1 141 ? 1.690 1.368 -3.998 1.00 95.00 141 ASP A CA 1
ATOM 1115 C C . ASP A 1 141 ? 1.436 2.270 -5.224 1.00 95.00 141 ASP A C 1
ATOM 1117 O O . ASP A 1 141 ? 0.322 2.397 -5.739 1.00 95.00 141 ASP A O 1
ATOM 1121 N N . ASN A 1 142 ? 2.480 2.948 -5.689 1.00 91.56 142 ASN A N 1
ATOM 1122 C CA . ASN A 1 142 ? 2.474 3.779 -6.895 1.00 91.56 142 ASN A CA 1
ATOM 1123 C C . ASN A 1 142 ? 2.406 2.982 -8.207 1.00 91.56 142 ASN A C 1
ATOM 1125 O O . ASN A 1 142 ? 2.214 3.579 -9.263 1.00 91.56 142 ASN A O 1
ATOM 1129 N N . HIS A 1 143 ? 2.523 1.656 -8.144 1.00 90.75 143 HIS A N 1
ATOM 1130 C CA . HIS A 1 143 ? 2.341 0.743 -9.271 1.00 90.75 143 HIS A CA 1
ATOM 1131 C C . HIS A 1 143 ? 0.911 0.192 -9.335 1.00 90.75 143 HIS A C 1
ATOM 1133 O O . HIS A 1 143 ? 0.649 -0.745 -10.088 1.00 90.75 143 HIS A O 1
ATOM 1139 N N . TYR A 1 144 ? -0.012 0.743 -8.535 1.00 90.75 144 TYR A N 1
ATOM 1140 C CA . TYR A 1 144 ? -1.389 0.265 -8.390 1.00 90.75 144 TYR A CA 1
ATOM 1141 C C . TYR A 1 144 ? -1.485 -1.191 -7.904 1.00 90.75 144 TYR A C 1
ATOM 1143 O O . TYR A 1 144 ? -2.519 -1.843 -8.057 1.00 90.75 144 TYR A O 1
ATOM 1151 N N . THR A 1 145 ? -0.425 -1.710 -7.281 1.00 93.44 145 THR A N 1
ATOM 1152 C CA . THR A 1 145 ? -0.439 -3.032 -6.661 1.00 93.44 145 THR A CA 1
ATOM 1153 C C . THR A 1 145 ? -1.032 -2.909 -5.265 1.00 93.44 145 THR A C 1
ATOM 1155 O O . THR A 1 145 ? -0.518 -2.172 -4.426 1.00 93.44 145 THR A O 1
ATOM 1158 N N . THR A 1 146 ? -2.111 -3.652 -5.007 1.00 96.31 146 THR A N 1
ATOM 1159 C CA . THR A 1 146 ? -2.782 -3.685 -3.699 1.00 96.31 146 THR A CA 1
ATOM 1160 C C . THR A 1 146 ? -2.504 -5.003 -2.987 1.00 96.31 146 THR A C 1
ATOM 1162 O O . THR A 1 146 ? -2.602 -6.080 -3.584 1.00 96.31 146 THR A O 1
ATOM 1165 N N . LYS A 1 147 ? -2.155 -4.929 -1.702 1.00 97.25 147 LYS A N 1
ATOM 1166 C CA . LYS A 1 147 ? -1.990 -6.088 -0.817 1.00 97.25 147 LYS A CA 1
ATOM 1167 C C . LYS A 1 147 ? -2.798 -5.894 0.449 1.00 97.25 147 LYS A C 1
ATOM 1169 O O . LYS A 1 147 ? -2.842 -4.797 0.999 1.00 97.25 147 LYS A O 1
ATOM 1174 N N . GLU A 1 148 ? -3.400 -6.980 0.914 1.00 96.50 148 GLU A N 1
ATOM 1175 C CA . GLU A 1 148 ? -4.342 -6.945 2.026 1.00 96.50 148 GLU A CA 1
ATOM 1176 C C . GLU A 1 148 ? -3.963 -7.922 3.129 1.00 96.50 148 GLU A C 1
ATOM 1178 O O . GLU A 1 148 ? -3.372 -8.980 2.883 1.00 96.50 148 GLU A O 1
ATOM 1183 N N . LYS A 1 149 ? -4.325 -7.566 4.361 1.00 96.88 149 LYS A N 1
ATOM 1184 C CA . LYS A 1 149 ? -4.190 -8.434 5.524 1.00 96.88 149 LYS A CA 1
ATOM 1185 C C . LYS A 1 149 ? -5.351 -8.232 6.487 1.00 96.88 149 LYS A C 1
ATOM 1187 O O . LYS A 1 149 ? -5.782 -7.105 6.708 1.00 96.88 149 LYS A O 1
ATOM 1192 N N . THR A 1 150 ? -5.833 -9.325 7.069 1.00 96.38 150 THR A N 1
ATOM 1193 C CA . THR A 1 150 ? -6.955 -9.324 8.010 1.00 96.38 150 THR A CA 1
ATOM 1194 C C . THR A 1 150 ? -6.510 -9.619 9.439 1.00 96.38 150 THR A C 1
ATOM 1196 O O . THR A 1 150 ? -5.558 -10.369 9.671 1.00 96.38 150 THR A O 1
ATOM 1199 N N . LEU A 1 151 ? -7.246 -9.038 10.382 1.00 96.12 151 LEU A N 1
ATOM 1200 C CA . LEU A 1 151 ? -7.165 -9.239 11.822 1.00 96.12 151 LEU A CA 1
ATOM 1201 C C . LEU A 1 151 ? -8.546 -9.618 12.346 1.00 96.12 151 LEU A C 1
ATOM 1203 O O . LEU A 1 151 ? -9.526 -8.939 12.038 1.00 96.12 151 LEU A O 1
ATOM 1207 N N . HIS A 1 152 ? -8.625 -10.663 13.159 1.00 97.00 152 HIS A N 1
ATOM 1208 C CA . HIS A 1 152 ? -9.865 -11.071 13.807 1.00 97.00 152 HIS A CA 1
ATOM 1209 C C . HIS A 1 152 ? -9.895 -10.553 15.243 1.00 97.00 152 HIS A C 1
ATOM 1211 O O . HIS A 1 152 ? -9.056 -10.927 16.058 1.00 97.00 152 HIS A O 1
ATOM 1217 N N . PHE A 1 153 ? -10.869 -9.705 15.543 1.00 96.56 153 PHE A N 1
ATOM 1218 C CA . PHE A 1 153 ? -11.123 -9.174 16.873 1.00 96.56 153 PHE A CA 1
ATOM 1219 C C . PHE A 1 153 ? -12.251 -9.952 17.539 1.00 96.56 153 PHE A C 1
ATOM 1221 O O . PHE A 1 153 ? -13.291 -10.200 16.921 1.00 96.56 153 PHE A O 1
ATOM 1228 N N . VAL A 1 154 ? -12.035 -10.301 18.802 1.00 97.06 154 VAL A N 1
ATOM 1229 C CA . VAL A 1 154 ? -13.051 -10.826 19.715 1.00 97.06 154 VAL A CA 1
ATOM 1230 C C . VAL A 1 154 ? -13.129 -9.865 20.893 1.00 97.06 154 VAL A C 1
ATOM 1232 O O . VAL A 1 154 ? -12.153 -9.700 21.621 1.00 97.06 154 VAL A O 1
ATOM 1235 N N . ILE A 1 155 ? -14.262 -9.193 21.042 1.00 97.06 155 ILE A N 1
ATOM 1236 C CA . ILE A 1 155 ? -14.501 -8.229 22.113 1.00 97.06 155 ILE A CA 1
ATOM 1237 C C . ILE A 1 155 ? -15.389 -8.889 23.153 1.00 97.06 155 ILE A C 1
ATOM 1239 O O . ILE A 1 155 ? -16.397 -9.515 22.811 1.00 97.06 155 ILE A O 1
ATOM 1243 N N . VAL A 1 156 ? -14.959 -8.775 24.400 1.00 95.00 156 VAL A N 1
ATOM 1244 C CA . VAL A 1 156 ? -15.631 -9.318 25.578 1.00 95.00 156 VAL A CA 1
ATOM 1245 C C . VAL A 1 156 ? -15.779 -8.223 26.632 1.00 95.00 156 VAL A C 1
ATOM 1247 O O . VAL A 1 156 ? -15.026 -7.248 26.609 1.00 95.00 156 VAL A O 1
ATOM 1250 N N . GLU A 1 157 ? -16.713 -8.405 27.558 1.00 88.31 157 GLU A N 1
ATOM 1251 C CA . GLU A 1 157 ? -16.923 -7.512 28.707 1.00 88.31 157 GLU A CA 1
ATOM 1252 C C . GLU A 1 157 ? -15.707 -7.450 29.660 1.00 88.31 157 GLU A C 1
ATOM 1254 O O . GLU A 1 157 ? -15.062 -8.498 29.926 1.00 88.31 157 GLU A O 1
#

Nearest PDB structures (foldseek):
  7quz-assembly2_DDD  TM=8.684E-01  e=8.318E-07  Paenibacillus illinoisensis
  8yk1-assembly3_C  TM=7.768E-01  e=3.182E-05  Bifidobacterium bifidum JCM 1254
  5ngj-assembly1_A  TM=7.298E-01  e=3.586E-05  Tequintavirus T5
  4m02-assembly1_A  TM=6.966E-01  e=6.517E-05  Staphylococcus aureus subsp. aureus NCTC 8325
  2y72-assembly2_B  TM=6.922E-01  e=1.116E-04  Hathewaya histolytica

pLDDT: mean 88.66, std 12.69, range [42.16, 98.06]

Solvent-accessible surface area (backbone atoms only — not comparable to full-atom values): 9110 Å² total; per-residue (Å²): 137,83,81,82,81,78,75,81,77,74,81,73,80,80,79,44,76,66,56,52,52,49,47,68,62,47,61,72,46,51,61,55,54,52,58,66,75,45,95,64,55,77,66,59,42,53,52,51,52,52,52,48,50,54,50,51,50,50,52,52,52,53,59,60,64,71,75,62,57,69,73,75,43,51,46,52,89,63,54,69,48,79,47,42,55,73,40,73,47,75,68,67,74,49,43,38,62,52,59,93,64,42,56,72,72,47,69,48,59,46,48,77,29,60,76,24,28,35,57,43,88,83,36,44,30,39,31,65,31,68,45,70,25,43,38,38,42,38,42,25,29,78,80,72,42,72,38,64,44,66,34,39,38,40,30,39,128